Protein AF-A0AAX1PK71-F1 (afdb_monomer_lite)

Foldseek 3Di:
DDDDDPPPPPPPPPPQWADEAEDPVCPVVVVQFVVQVVLVCVQFVCLGVPPQWRHKYKYKDFCDDDVPDDPRPPCCVVFVAGIWMWIWTQGNVDGTWIWIAGDDPDGKIKTADDPVSCVNSVHPDDDDGIDIDD

Radius of gyration: 18.68 Å; chains: 1; bounding box: 40×74×35 Å

Organism: Aeromonas salmonicida (NCBI:txid645)

Structure (mmCIF, N/CA/C/O backbone):
data_AF-A0AAX1PK71-F1
#
_entry.id   AF-A0AAX1PK71-F1
#
loop_
_atom_site.group_PDB
_atom_site.id
_atom_site.type_symbol
_atom_site.label_atom_id
_atom_site.label_alt_id
_atom_site.label_comp_id
_atom_site.label_asym_id
_atom_site.label_entity_id
_atom_site.label_seq_id
_atom_site.pdbx_PDB_ins_code
_atom_site.Cartn_x
_atom_site.Cartn_y
_atom_site.Cartn_z
_atom_site.occupancy
_atom_site.B_iso_or_equiv
_atom_site.auth_seq_id
_atom_site.auth_comp_id
_atom_site.auth_asym_id
_atom_site.auth_atom_id
_atom_site.pdbx_PDB_model_num
ATOM 1 N N . MET A 1 1 ? 24.438 -53.527 -14.831 1.00 42.84 1 MET A N 1
ATOM 2 C CA . MET A 1 1 ? 23.900 -52.281 -15.425 1.00 42.84 1 MET A CA 1
ATOM 3 C C . MET A 1 1 ? 23.584 -51.314 -14.296 1.00 42.84 1 MET A C 1
ATOM 5 O O . MET A 1 1 ? 22.942 -51.723 -13.340 1.00 42.84 1 MET A O 1
ATOM 9 N N . LYS A 1 2 ? 24.141 -50.098 -14.352 1.00 38.81 2 LYS A N 1
ATOM 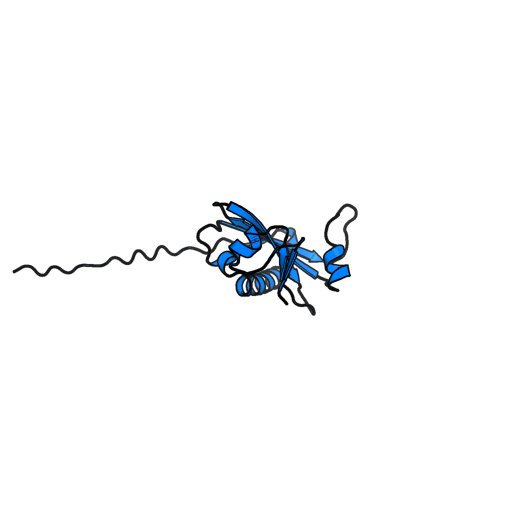10 C CA . LYS A 1 2 ? 24.071 -49.080 -13.292 1.00 38.81 2 LYS A CA 1
ATOM 11 C C . LYS A 1 2 ? 22.680 -48.442 -13.241 1.00 38.81 2 LYS A C 1
ATOM 13 O O . LYS A 1 2 ? 22.162 -48.028 -14.272 1.00 38.81 2 LYS A O 1
ATOM 18 N N . VAL A 1 3 ? 22.124 -48.351 -12.037 1.00 47.19 3 VAL A N 1
ATOM 19 C CA . VAL A 1 3 ? 20.907 -47.598 -11.718 1.00 47.19 3 VAL A CA 1
ATOM 20 C C . VAL A 1 3 ? 21.260 -46.108 -11.720 1.00 47.19 3 VAL A C 1
ATOM 22 O O . VAL A 1 3 ? 22.118 -45.681 -10.951 1.00 47.19 3 VAL A O 1
ATOM 25 N N . LEU A 1 4 ? 20.631 -45.324 -12.595 1.00 47.75 4 LEU A N 1
ATOM 26 C CA . LEU A 1 4 ? 20.679 -43.862 -12.561 1.00 47.75 4 LEU A CA 1
ATOM 27 C C . LEU A 1 4 ? 19.487 -43.374 -11.734 1.00 47.75 4 LEU A C 1
ATOM 29 O O . LEU A 1 4 ? 18.368 -43.297 -12.234 1.00 47.75 4 LEU A O 1
ATOM 33 N N . ILE A 1 5 ? 19.723 -43.076 -10.458 1.00 53.69 5 ILE A N 1
ATOM 34 C CA . ILE A 1 5 ? 18.775 -42.321 -9.634 1.00 53.69 5 ILE A CA 1
ATOM 35 C C . ILE A 1 5 ? 19.000 -40.845 -9.974 1.00 53.69 5 ILE A C 1
ATOM 37 O O . ILE A 1 5 ? 19.999 -40.259 -9.560 1.00 53.69 5 ILE A O 1
ATOM 41 N N . LEU A 1 6 ? 18.105 -40.254 -10.772 1.00 49.41 6 LEU A N 1
ATOM 42 C CA . LEU A 1 6 ? 18.031 -38.800 -10.914 1.00 49.41 6 LEU A CA 1
ATOM 43 C C . LEU A 1 6 ? 17.440 -38.226 -9.622 1.00 49.41 6 LEU A C 1
ATOM 45 O O . LEU A 1 6 ? 16.226 -38.189 -9.438 1.00 49.41 6 LEU A O 1
ATOM 49 N N . SER A 1 7 ? 18.306 -37.773 -8.723 1.00 56.16 7 SER A N 1
ATOM 50 C CA . SER A 1 7 ? 17.910 -36.925 -7.604 1.00 56.16 7 SER A CA 1
ATOM 51 C C . SER A 1 7 ? 17.611 -35.525 -8.140 1.00 56.16 7 SER A C 1
ATOM 53 O O . SER A 1 7 ? 18.518 -34.715 -8.322 1.00 56.16 7 SER A O 1
ATOM 55 N N . ALA A 1 8 ? 16.341 -35.238 -8.424 1.00 54.75 8 ALA A N 1
ATOM 56 C CA . ALA A 1 8 ? 15.881 -33.873 -8.643 1.00 54.75 8 ALA A CA 1
ATOM 57 C C . ALA A 1 8 ? 15.951 -33.121 -7.303 1.00 54.75 8 ALA A C 1
ATOM 59 O O . ALA A 1 8 ? 15.050 -33.226 -6.473 1.00 54.75 8 ALA A O 1
ATOM 60 N N . LEU A 1 9 ? 17.048 -32.395 -7.066 1.00 51.28 9 LEU A N 1
ATOM 61 C CA . LEU A 1 9 ? 17.097 -31.388 -6.010 1.00 51.28 9 LEU A CA 1
ATOM 62 C C . LEU A 1 9 ? 16.119 -30.270 -6.383 1.00 51.28 9 LEU A C 1
ATOM 64 O O . LEU A 1 9 ? 16.438 -29.380 -7.171 1.00 51.28 9 LEU A O 1
ATOM 68 N N . LEU A 1 10 ? 14.919 -30.323 -5.810 1.00 52.78 10 LEU A N 1
ATOM 69 C CA . LEU A 1 10 ? 14.046 -29.164 -5.684 1.00 52.78 10 LEU A CA 1
ATOM 70 C C . LEU A 1 10 ? 14.772 -28.158 -4.784 1.00 52.78 10 LEU A C 1
ATOM 72 O O . LEU A 1 10 ? 14.690 -28.227 -3.561 1.00 52.78 10 LEU A O 1
ATOM 76 N N . LEU A 1 11 ? 15.521 -27.239 -5.395 1.00 47.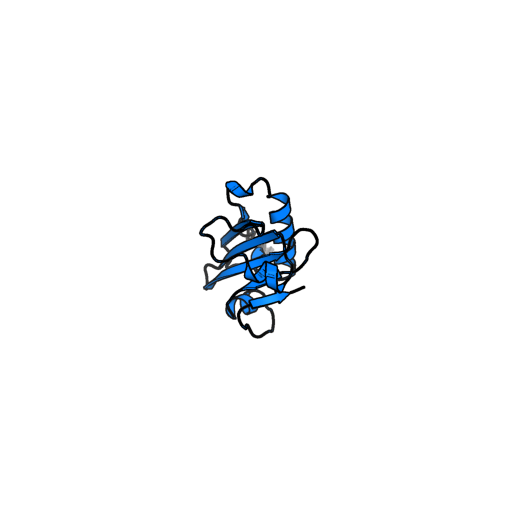22 11 LEU A N 1
ATOM 77 C CA . LEU A 1 11 ? 15.917 -25.988 -4.758 1.00 47.22 11 LEU A CA 1
ATOM 78 C C . LEU A 1 11 ? 14.638 -25.180 -4.531 1.00 47.22 11 LEU A C 1
ATOM 80 O O . LEU A 1 11 ? 14.283 -24.306 -5.317 1.00 47.22 11 LEU A O 1
ATOM 84 N N . SER A 1 12 ? 13.918 -25.498 -3.457 1.00 49.41 12 SER A N 1
ATOM 85 C CA . SER A 1 12 ? 12.953 -24.591 -2.855 1.00 49.41 12 SER A CA 1
ATOM 86 C C . SER A 1 12 ? 13.751 -23.422 -2.288 1.00 49.41 12 SER A C 1
ATOM 88 O O . SER A 1 12 ? 14.097 -23.400 -1.107 1.00 49.41 12 SER A O 1
ATOM 90 N N . ALA A 1 13 ? 14.123 -22.482 -3.157 1.00 49.25 13 ALA A N 1
ATOM 91 C CA . ALA A 1 13 ? 14.506 -21.155 -2.728 1.00 49.25 13 ALA A CA 1
ATOM 92 C C . ALA A 1 13 ? 13.271 -20.591 -2.031 1.00 49.25 13 ALA A C 1
ATOM 94 O O . ALA A 1 13 ? 12.304 -20.198 -2.681 1.00 49.25 13 ALA A O 1
ATOM 95 N N . SER A 1 14 ? 13.261 -20.664 -0.703 1.00 50.56 14 SER A N 1
ATOM 96 C CA . SER A 1 14 ? 12.277 -19.984 0.118 1.00 50.56 14 SER A CA 1
ATOM 97 C C . SER A 1 14 ? 12.380 -18.505 -0.237 1.00 50.56 14 SER A C 1
ATOM 99 O O . SER A 1 14 ? 13.306 -17.833 0.212 1.00 50.56 14 SER A O 1
ATOM 101 N N . LEU A 1 15 ? 11.485 -18.009 -1.095 1.00 57.38 15 LEU A N 1
ATOM 102 C CA . LEU A 1 15 ? 11.260 -16.577 -1.222 1.00 57.38 15 LEU A CA 1
ATOM 103 C C . LEU A 1 15 ? 10.766 -16.136 0.154 1.00 57.38 15 LEU A C 1
ATOM 105 O O . LEU A 1 15 ? 9.606 -16.336 0.509 1.00 57.38 15 LEU A O 1
ATOM 109 N N . THR A 1 16 ? 11.677 -15.634 0.982 1.00 63.62 16 THR A N 1
ATOM 110 C CA . THR A 1 1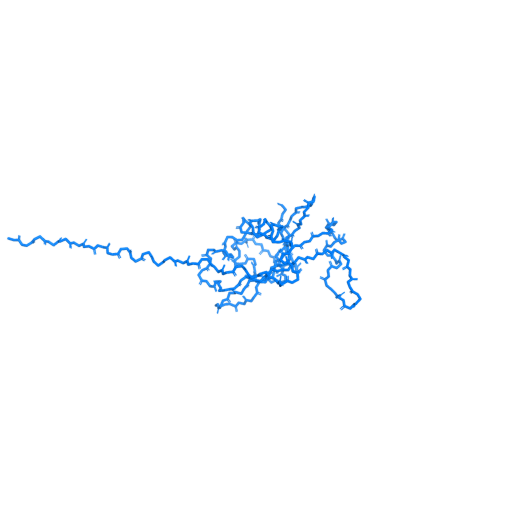6 ? 11.299 -14.965 2.218 1.00 63.62 16 THR A CA 1
ATOM 111 C C . THR A 1 16 ? 10.509 -13.735 1.807 1.00 63.62 16 THR A C 1
ATOM 113 O O . THR A 1 16 ? 11.042 -12.899 1.075 1.00 63.62 16 THR A O 1
ATOM 116 N N . ALA A 1 17 ? 9.248 -13.652 2.232 1.00 73.19 17 ALA A N 1
ATOM 117 C CA . ALA A 1 17 ? 8.428 -12.471 2.000 1.00 73.19 17 ALA A CA 1
ATOM 118 C C . ALA A 1 17 ? 9.181 -11.219 2.471 1.00 73.19 17 ALA A C 1
ATOM 120 O O . ALA A 1 17 ? 9.900 -11.269 3.476 1.00 73.19 17 ALA A O 1
ATOM 121 N N . ALA A 1 18 ? 9.020 -10.116 1.740 1.00 83.06 18 ALA A N 1
ATOM 122 C CA . ALA A 1 18 ? 9.641 -8.852 2.100 1.00 83.06 18 ALA A CA 1
ATOM 123 C C . ALA A 1 18 ? 9.287 -8.472 3.549 1.00 83.06 18 ALA A C 1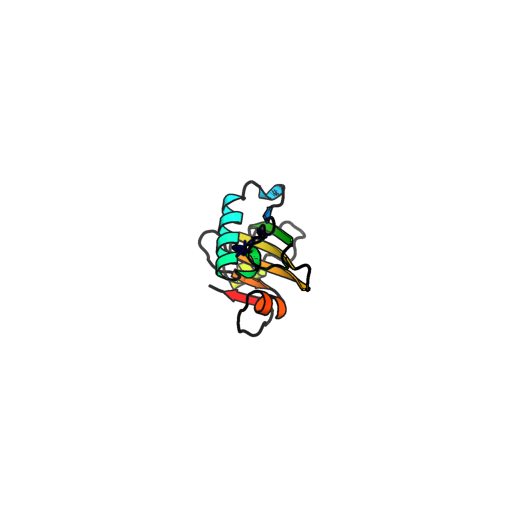
ATOM 125 O O . ALA A 1 18 ? 8.135 -8.644 3.968 1.00 83.06 18 ALA A O 1
ATOM 126 N N . PRO A 1 19 ? 10.251 -7.969 4.338 1.00 87.25 19 PRO A N 1
ATOM 127 C CA . PRO A 1 19 ? 9.979 -7.565 5.703 1.00 87.25 19 PRO A CA 1
ATOM 128 C C . PRO A 1 19 ? 9.008 -6.381 5.731 1.00 87.25 19 PRO A C 1
ATOM 130 O O . PRO A 1 19 ? 9.212 -5.366 5.059 1.00 87.25 19 PRO A O 1
ATOM 133 N N . LEU A 1 20 ? 7.982 -6.502 6.574 1.00 93.56 20 LEU A N 1
ATOM 134 C CA . LEU A 1 20 ? 7.122 -5.392 6.964 1.00 93.56 20 LEU A CA 1
ATOM 135 C C . LEU A 1 20 ? 7.819 -4.582 8.062 1.00 93.56 20 LEU A C 1
ATOM 137 O O . LEU A 1 20 ? 7.948 -5.025 9.204 1.00 93.56 20 LEU A O 1
ATOM 141 N N . THR A 1 21 ? 8.270 -3.390 7.700 1.00 95.25 21 THR A N 1
ATOM 142 C CA . THR A 1 21 ? 8.885 -2.414 8.595 1.00 95.25 21 THR A CA 1
ATOM 143 C C . THR A 1 21 ? 7.821 -1.460 9.114 1.00 95.25 21 THR A C 1
ATOM 145 O O . THR A 1 21 ? 7.143 -0.790 8.339 1.00 95.25 21 THR A O 1
ATOM 148 N N . ILE A 1 22 ? 7.691 -1.381 10.435 1.00 92.88 22 ILE A N 1
ATOM 149 C CA . ILE A 1 22 ? 6.769 -0.471 11.119 1.00 92.88 22 ILE A CA 1
ATOM 150 C C . ILE A 1 22 ? 7.601 0.625 11.782 1.00 92.88 22 ILE A C 1
ATOM 152 O O . ILE A 1 22 ? 8.569 0.313 12.481 1.00 92.88 22 ILE A O 1
ATOM 156 N N . ALA A 1 23 ? 7.235 1.892 11.578 1.00 86.00 23 ALA A N 1
ATOM 157 C CA . ALA A 1 23 ? 7.918 3.012 12.222 1.00 86.00 23 ALA A CA 1
ATOM 158 C C . ALA A 1 23 ? 7.916 2.864 13.757 1.00 86.00 23 ALA A C 1
ATOM 160 O O . ALA A 1 23 ? 6.953 2.369 14.339 1.00 86.00 23 ALA A O 1
ATOM 161 N N . GLU A 1 24 ? 8.981 3.303 14.436 1.00 88.06 24 GLU A N 1
ATOM 162 C CA . GLU A 1 24 ? 9.115 3.149 15.897 1.00 88.06 24 GLU A CA 1
ATOM 163 C C . GLU A 1 24 ? 7.942 3.788 16.659 1.00 88.06 24 GLU A C 1
ATOM 165 O O . GLU A 1 24 ? 7.356 3.158 17.540 1.00 88.06 24 GLU A O 1
ATOM 170 N N . ARG A 1 25 ? 7.525 4.988 16.234 1.00 87.44 25 ARG A N 1
ATOM 171 C CA . ARG A 1 25 ? 6.354 5.699 16.776 1.00 87.44 25 ARG A CA 1
ATOM 172 C C . ARG A 1 25 ? 5.040 4.912 16.657 1.00 87.44 25 ARG A C 1
ATOM 174 O O . ARG A 1 25 ? 4.131 5.132 17.447 1.00 87.44 25 ARG A O 1
ATOM 181 N N . ASP A 1 26 ? 4.963 3.980 15.706 1.00 91.38 26 ASP A N 1
ATOM 182 C CA . ASP A 1 26 ? 3.753 3.230 15.358 1.00 91.38 26 ASP A CA 1
ATOM 183 C C . ASP A 1 26 ? 3.753 1.795 15.911 1.00 91.38 26 ASP A C 1
ATOM 185 O O . ASP A 1 26 ? 2.802 1.046 15.684 1.00 91.38 26 ASP A O 1
ATOM 189 N N . GLN A 1 27 ? 4.773 1.389 16.681 1.00 92.56 27 GLN A N 1
ATOM 190 C CA . GLN A 1 27 ? 4.843 0.031 17.246 1.00 92.56 27 GLN A CA 1
ATOM 191 C C . GLN A 1 27 ? 3.659 -0.295 18.169 1.00 92.56 27 GLN A C 1
ATOM 193 O O . GLN A 1 27 ? 3.224 -1.446 18.220 1.00 92.56 27 GLN A O 1
ATOM 198 N N . GLY A 1 28 ? 3.079 0.709 18.839 1.00 93.88 28 GLY A N 1
ATOM 199 C CA . GLY A 1 28 ? 1.849 0.550 19.628 1.00 93.88 28 GLY A CA 1
ATOM 200 C C . GLY A 1 28 ? 0.632 0.117 18.798 1.00 93.88 28 GLY A C 1
ATOM 201 O O . GLY A 1 28 ? -0.285 -0.497 19.335 1.00 93.88 28 GLY A O 1
ATOM 202 N N . ASN A 1 29 ? 0.658 0.356 17.483 1.00 94.88 29 ASN A N 1
ATOM 203 C CA . ASN A 1 29 ? -0.409 0.028 16.537 1.00 94.88 29 ASN A CA 1
ATOM 204 C C . ASN A 1 29 ? -0.092 -1.213 15.689 1.00 94.88 29 ASN A C 1
ATOM 206 O O . ASN A 1 29 ? -0.778 -1.480 14.702 1.00 94.88 29 ASN A O 1
ATOM 210 N N . ARG A 1 30 ? 0.924 -2.008 16.064 1.00 95.69 30 ARG A N 1
ATOM 211 C CA . ARG A 1 30 ? 1.384 -3.177 15.294 1.00 95.69 30 ARG A CA 1
ATOM 212 C C . ARG A 1 30 ? 0.251 -4.112 14.865 1.00 95.69 30 ARG A C 1
ATOM 214 O O . ARG A 1 30 ? 0.199 -4.489 13.702 1.00 95.69 30 ARG A O 1
ATOM 221 N N . VAL A 1 31 ? -0.664 -4.461 15.772 1.00 95.94 31 VAL A N 1
ATOM 222 C CA . VAL A 1 31 ? -1.776 -5.382 15.464 1.00 95.94 31 VAL A CA 1
ATOM 223 C C . VAL A 1 31 ? -2.690 -4.810 14.376 1.00 95.94 31 VAL A C 1
ATOM 225 O O . VAL A 1 31 ? -3.093 -5.534 13.469 1.00 95.94 31 VAL A O 1
ATOM 228 N N . ILE A 1 32 ? -2.985 -3.509 14.436 1.00 95.56 32 ILE A N 1
ATOM 229 C CA . ILE A 1 32 ? -3.806 -2.813 13.436 1.00 95.56 32 ILE A CA 1
ATOM 230 C C . ILE A 1 32 ? -3.083 -2.805 12.084 1.00 95.56 32 ILE A C 1
ATOM 232 O O . ILE A 1 32 ? -3.687 -3.099 11.055 1.00 95.56 32 ILE A O 1
ATOM 236 N N . ILE A 1 33 ? -1.776 -2.535 12.088 1.00 96.69 33 ILE A N 1
ATOM 237 C CA . ILE A 1 33 ? -0.945 -2.522 10.880 1.00 96.69 33 ILE A CA 1
ATOM 238 C C . ILE A 1 33 ? -0.864 -3.908 10.237 1.00 96.69 33 ILE A C 1
ATOM 240 O O . ILE A 1 33 ? -1.021 -4.027 9.025 1.00 96.69 33 ILE A O 1
ATOM 244 N N . GLU A 1 34 ? -0.668 -4.965 11.021 1.00 96.06 34 GLU A N 1
ATOM 245 C CA . GLU A 1 34 ? -0.628 -6.342 10.517 1.00 96.06 34 GLU A CA 1
ATOM 246 C C . GLU A 1 34 ? -1.986 -6.772 9.932 1.00 96.06 34 GLU A C 1
ATOM 248 O O . GLU A 1 34 ? -2.034 -7.436 8.894 1.00 96.06 34 GLU A O 1
ATOM 253 N N . GLN A 1 35 ? -3.100 -6.344 10.537 1.00 95.94 35 GLN A N 1
ATOM 254 C CA . GLN A 1 35 ? -4.442 -6.564 9.987 1.00 95.94 35 GLN A CA 1
ATOM 255 C C . GLN A 1 35 ? -4.653 -5.803 8.674 1.00 95.94 35 GLN A C 1
ATOM 257 O O . GLN A 1 35 ? -5.109 -6.386 7.691 1.00 95.94 35 GLN A O 1
ATOM 262 N N . ALA A 1 36 ? -4.277 -4.525 8.628 1.00 97.06 36 ALA A N 1
ATOM 263 C CA . ALA A 1 36 ? -4.346 -3.716 7.418 1.00 97.06 36 ALA A CA 1
ATOM 264 C C . ALA A 1 36 ? -3.469 -4.295 6.295 1.00 97.06 36 ALA A C 1
ATOM 266 O O . ALA A 1 36 ? -3.890 -4.344 5.141 1.00 97.06 36 ALA A O 1
ATOM 267 N N . TYR A 1 37 ? -2.286 -4.813 6.635 1.00 97.38 37 TYR A N 1
ATOM 268 C CA . TYR A 1 37 ? -1.404 -5.493 5.693 1.00 97.38 37 TYR A CA 1
ATOM 269 C C . TYR A 1 37 ? -2.058 -6.758 5.129 1.00 97.38 37 TYR A C 1
ATOM 271 O O . TYR A 1 37 ? -2.001 -7.004 3.926 1.00 97.38 37 TYR A O 1
ATOM 279 N N . ALA A 1 38 ? -2.743 -7.540 5.967 1.00 96.06 38 ALA A N 1
ATOM 280 C CA . ALA A 1 38 ? -3.487 -8.704 5.502 1.00 96.06 38 ALA A CA 1
ATOM 281 C C . ALA A 1 38 ? -4.616 -8.322 4.526 1.00 96.06 38 ALA A C 1
ATOM 283 O O . ALA A 1 38 ? -4.815 -9.022 3.533 1.00 96.06 38 ALA A O 1
ATOM 284 N N . GLU A 1 39 ? -5.332 -7.217 4.763 1.00 97.31 39 GLU A N 1
ATOM 285 C CA . GLU A 1 39 ? -6.334 -6.707 3.815 1.00 97.31 39 GLU A CA 1
ATOM 286 C C . GLU A 1 39 ? -5.697 -6.209 2.509 1.00 97.31 39 GLU A C 1
ATOM 288 O O . GLU A 1 39 ? -6.194 -6.531 1.428 1.00 97.31 39 GLU A O 1
ATOM 293 N N . LEU A 1 40 ? -4.556 -5.513 2.580 1.00 97.88 40 LEU A N 1
ATOM 294 C CA . LEU A 1 40 ? -3.794 -5.119 1.393 1.00 97.88 40 LEU A CA 1
ATOM 295 C C . LEU A 1 40 ? -3.388 -6.339 0.561 1.00 97.88 40 LEU A C 1
ATOM 297 O O . LEU A 1 40 ? -3.617 -6.355 -0.644 1.00 97.88 40 LEU A O 1
ATOM 301 N N . VAL A 1 41 ? -2.841 -7.384 1.184 1.00 96.62 41 VAL A N 1
ATOM 302 C CA . VAL A 1 41 ? -2.385 -8.597 0.483 1.00 96.62 41 VAL A CA 1
ATOM 303 C C . VAL A 1 41 ? -3.544 -9.361 -0.165 1.00 96.62 41 VAL A C 1
ATOM 305 O O . VAL A 1 41 ? -3.344 -9.994 -1.199 1.00 96.62 41 VAL A O 1
ATOM 308 N N . LYS A 1 42 ? -4.771 -9.285 0.372 1.00 95.62 42 LYS A N 1
ATOM 309 C CA . LYS A 1 42 ? -5.954 -9.848 -0.309 1.00 95.62 42 LYS A CA 1
ATOM 310 C C . LYS A 1 42 ? -6.249 -9.135 -1.627 1.00 95.62 42 LYS A C 1
ATOM 312 O O . LYS A 1 42 ? -6.659 -9.786 -2.583 1.00 95.62 42 LYS A O 1
ATOM 317 N N . VAL A 1 43 ? -6.064 -7.815 -1.664 1.00 96.56 43 VAL A N 1
ATOM 318 C CA . VAL A 1 43 ? -6.302 -6.985 -2.855 1.00 96.56 43 VAL A CA 1
ATOM 319 C C . VAL A 1 43 ? -5.125 -7.045 -3.829 1.00 96.56 43 VAL A C 1
ATOM 321 O O . VAL A 1 43 ? -5.328 -7.083 -5.038 1.00 96.56 43 VAL A O 1
ATOM 324 N N . CYS A 1 44 ? -3.901 -7.071 -3.306 1.00 96.31 44 CYS A N 1
ATOM 325 C CA . CYS A 1 44 ? -2.660 -7.010 -4.063 1.00 96.31 44 CYS A CA 1
ATOM 326 C C . CYS A 1 44 ? -1.665 -8.076 -3.561 1.00 96.31 44 CYS A C 1
ATOM 328 O O . CYS A 1 44 ? -0.726 -7.755 -2.826 1.00 96.31 44 CYS A O 1
ATOM 330 N N . PRO A 1 45 ? -1.838 -9.357 -3.944 1.00 94.69 45 PRO A N 1
ATOM 331 C CA . PRO A 1 45 ? -0.982 -10.449 -3.469 1.00 94.69 45 PRO A CA 1
ATOM 332 C C . PRO A 1 45 ? 0.506 -10.255 -3.788 1.00 94.69 45 PRO A C 1
ATOM 334 O O . PRO A 1 45 ? 1.362 -10.700 -3.024 1.00 94.69 45 PRO A O 1
ATOM 337 N N . THR A 1 46 ? 0.820 -9.531 -4.871 1.00 94.31 46 THR A N 1
ATOM 338 C CA . THR A 1 46 ? 2.189 -9.193 -5.289 1.00 94.31 46 THR A CA 1
ATOM 339 C C . THR A 1 46 ? 2.983 -8.472 -4.199 1.00 94.31 46 THR A C 1
ATOM 341 O O . THR A 1 46 ? 4.195 -8.637 -4.142 1.00 94.31 46 THR A O 1
ATOM 344 N N . VAL A 1 47 ? 2.331 -7.749 -3.278 1.00 94.81 47 VAL A N 1
ATOM 345 C CA . VAL A 1 47 ? 3.009 -7.115 -2.131 1.00 94.81 47 VAL A CA 1
ATOM 346 C C . VAL A 1 47 ? 3.760 -8.141 -1.272 1.00 94.81 47 VAL A C 1
ATOM 348 O O . VAL A 1 47 ? 4.851 -7.856 -0.788 1.00 94.81 47 VAL A O 1
ATOM 351 N N . ARG A 1 48 ? 3.194 -9.341 -1.089 1.00 92.44 48 ARG A N 1
ATOM 352 C CA . ARG A 1 48 ? 3.803 -10.421 -0.296 1.00 92.44 48 ARG A CA 1
ATOM 353 C C . ARG A 1 48 ? 4.587 -11.401 -1.164 1.00 92.44 48 ARG A C 1
ATOM 355 O O . ARG A 1 48 ? 5.662 -11.842 -0.768 1.00 92.44 48 ARG A O 1
ATOM 362 N N . ASP A 1 49 ? 4.012 -11.766 -2.308 1.00 87.19 49 ASP A N 1
ATOM 363 C CA . ASP A 1 49 ? 4.461 -12.902 -3.120 1.00 87.19 49 ASP A CA 1
ATOM 364 C C . ASP A 1 49 ? 5.310 -12.472 -4.332 1.00 87.19 49 ASP A C 1
ATOM 366 O O . ASP A 1 49 ? 5.848 -13.312 -5.056 1.00 87.19 49 ASP A O 1
ATOM 370 N N . GLY A 1 50 ? 5.429 -11.165 -4.578 1.00 82.38 50 GLY A N 1
ATOM 371 C CA . GLY A 1 50 ? 6.184 -10.607 -5.691 1.00 82.38 50 GLY A CA 1
ATOM 372 C C . GLY A 1 50 ? 7.689 -10.740 -5.483 1.00 82.38 50 GLY A C 1
ATOM 373 O O . GLY A 1 50 ? 8.246 -10.258 -4.503 1.00 82.38 50 GLY A O 1
ATOM 374 N N . TRP A 1 51 ? 8.378 -11.331 -6.460 1.00 79.12 51 TRP A N 1
ATOM 375 C CA . TRP A 1 51 ? 9.838 -11.514 -6.437 1.00 79.12 51 TRP A CA 1
ATOM 376 C C . TRP A 1 51 ? 10.643 -10.196 -6.386 1.00 79.12 51 TRP A C 1
ATOM 378 O O . TRP A 1 51 ? 11.817 -10.182 -5.993 1.00 79.12 51 TRP A O 1
ATOM 388 N N . GLY A 1 52 ? 10.010 -9.096 -6.798 1.00 86.12 52 GLY A N 1
ATOM 389 C CA . GLY A 1 52 ? 10.575 -7.750 -6.820 1.00 86.12 52 GLY A CA 1
ATOM 390 C C . GLY A 1 52 ? 10.519 -7.004 -5.492 1.00 86.12 52 GLY A C 1
ATOM 391 O O . GLY A 1 52 ? 11.327 -6.103 -5.277 1.00 86.12 52 GLY A O 1
ATOM 392 N N . VAL A 1 53 ? 9.620 -7.400 -4.587 1.00 92.69 53 VAL A N 1
ATOM 393 C CA . VAL A 1 53 ? 9.412 -6.662 -3.342 1.00 92.69 53 VAL A CA 1
ATOM 394 C C . VAL A 1 53 ? 10.528 -6.982 -2.361 1.00 92.69 53 VAL A C 1
ATOM 396 O O . VAL A 1 53 ? 10.731 -8.139 -1.992 1.00 92.69 53 VAL A O 1
ATOM 399 N N . ASP A 1 54 ? 11.256 -5.960 -1.930 1.00 91.81 54 ASP A N 1
ATOM 400 C CA . ASP A 1 54 ? 12.357 -6.089 -0.973 1.00 91.81 54 ASP A CA 1
ATOM 401 C C . ASP A 1 54 ? 12.098 -5.341 0.341 1.00 91.81 54 ASP A C 1
ATOM 403 O O . ASP A 1 54 ? 12.688 -5.682 1.368 1.00 91.81 54 ASP A O 1
ATOM 407 N N . LYS A 1 55 ? 11.175 -4.375 0.342 1.00 92.50 55 LYS A N 1
ATOM 408 C CA . LYS A 1 55 ? 10.809 -3.610 1.532 1.00 92.50 55 LYS A CA 1
ATOM 409 C C . LYS A 1 55 ? 9.344 -3.183 1.505 1.00 92.50 55 LYS A C 1
ATOM 411 O O . LYS A 1 55 ? 8.872 -2.609 0.524 1.00 92.50 55 LYS A O 1
ATOM 416 N N . VAL A 1 56 ? 8.651 -3.389 2.624 1.00 96.81 56 VAL A N 1
ATOM 417 C CA . VAL A 1 56 ? 7.332 -2.799 2.884 1.00 96.81 56 VAL A CA 1
ATOM 418 C C . VAL A 1 56 ? 7.435 -1.917 4.119 1.00 96.81 56 VAL A C 1
ATOM 420 O O . VAL A 1 56 ? 7.770 -2.399 5.194 1.00 96.81 56 VAL A O 1
ATOM 423 N N . GLU A 1 57 ? 7.148 -0.630 3.983 1.00 97.00 57 GLU A N 1
ATOM 424 C CA . GLU A 1 57 ? 7.119 0.325 5.093 1.00 97.00 57 GLU A CA 1
ATOM 425 C C . GLU A 1 57 ? 5.675 0.689 5.415 1.00 97.00 57 GLU A C 1
ATOM 427 O O . GLU A 1 57 ? 4.908 0.999 4.505 1.00 97.00 57 GLU A O 1
ATOM 432 N N . ALA A 1 58 ? 5.313 0.665 6.696 1.00 96.44 58 ALA A N 1
ATOM 433 C CA . ALA A 1 58 ? 3.976 0.995 7.165 1.00 96.44 58 ALA A CA 1
ATOM 434 C C . ALA A 1 58 ? 3.989 2.109 8.214 1.00 96.44 58 ALA A C 1
ATOM 436 O O . ALA A 1 58 ? 4.836 2.119 9.115 1.00 96.44 58 ALA A O 1
ATOM 437 N N . SER A 1 59 ? 3.010 3.008 8.117 1.00 93.00 59 SER A N 1
ATOM 438 C CA . SER A 1 59 ? 2.725 4.014 9.142 1.00 93.00 59 SER A CA 1
ATOM 439 C C . SER A 1 59 ? 1.227 4.097 9.400 1.00 93.00 59 SER A C 1
ATOM 441 O O . SER A 1 59 ? 0.415 4.015 8.476 1.00 93.00 59 SER A O 1
ATOM 443 N N . TYR A 1 60 ? 0.861 4.221 10.671 1.00 91.25 60 TYR A N 1
ATOM 444 C CA . TYR A 1 60 ? -0.526 4.378 11.083 1.00 91.25 60 TYR A CA 1
ATOM 445 C C . TYR A 1 60 ? -0.867 5.862 11.182 1.00 91.25 60 TYR A C 1
ATOM 447 O O . TYR A 1 60 ? -0.135 6.626 11.805 1.00 91.25 60 TYR A O 1
ATOM 455 N N . ASN A 1 61 ? -1.979 6.263 10.571 1.00 87.06 61 ASN A N 1
ATOM 456 C CA . ASN A 1 61 ? -2.416 7.650 10.539 1.00 87.06 61 ASN A CA 1
ATOM 457 C C . ASN A 1 61 ? -3.823 7.753 11.128 1.00 87.06 61 ASN A C 1
ATOM 459 O O . ASN A 1 61 ? -4.762 7.115 10.647 1.00 87.06 61 ASN A O 1
ATOM 463 N N . HIS A 1 62 ? -3.977 8.614 12.128 1.00 80.19 62 HIS A N 1
ATOM 464 C CA . HIS A 1 62 ? -5.275 9.134 12.537 1.00 80.19 62 HIS A CA 1
ATOM 465 C C . HIS A 1 62 ? -5.512 10.470 11.845 1.00 80.19 62 HIS A C 1
ATOM 467 O O . HIS A 1 62 ? -4.577 11.224 11.607 1.00 80.19 62 HIS A O 1
ATOM 473 N N . GLY A 1 63 ? -6.767 10.773 11.523 1.00 63.38 63 GLY A N 1
ATOM 474 C CA . GLY A 1 63 ? -7.159 11.948 10.728 1.00 63.38 63 GLY A CA 1
ATOM 475 C C . GLY A 1 63 ? -6.946 13.300 11.400 1.00 63.38 63 GLY A C 1
ATOM 476 O O . GLY A 1 63 ? -7.509 14.293 10.946 1.00 63.38 63 GLY A O 1
ATOM 477 N N . GLU A 1 64 ? -6.195 13.337 12.494 1.00 59.69 64 GLU A N 1
ATOM 478 C CA . GLU A 1 64 ? -5.779 14.560 13.154 1.00 59.69 64 GLU A CA 1
ATOM 479 C C . GLU A 1 64 ? -4.530 15.072 12.433 1.00 59.69 64 GLU A C 1
ATOM 481 O O . GLU A 1 64 ? -3.468 14.455 12.456 1.00 59.69 64 GLU A O 1
ATOM 486 N N . MET A 1 65 ? -4.691 16.186 11.718 1.00 55.94 65 MET A N 1
ATOM 487 C CA . MET A 1 65 ? -3.580 16.890 11.092 1.00 55.94 65 MET A CA 1
ATOM 488 C C . MET A 1 65 ? -2.706 17.501 12.186 1.00 55.94 65 MET A C 1
ATOM 490 O O . MET A 1 65 ? -3.105 18.472 12.832 1.00 55.94 65 MET A O 1
ATOM 494 N N . GLU A 1 66 ? -1.496 16.978 12.360 1.00 54.22 66 GLU A N 1
ATOM 495 C CA . GLU A 1 66 ? -0.438 17.753 13.000 1.00 54.22 66 GLU A CA 1
ATOM 496 C C . GLU A 1 66 ? -0.200 19.034 12.173 1.00 54.22 66 GLU A C 1
ATOM 498 O O . GLU A 1 66 ? -0.199 18.978 10.935 1.00 54.22 66 GLU A O 1
ATOM 503 N N . PRO A 1 67 ? -0.008 20.209 12.801 1.00 47.19 67 PRO A N 1
ATOM 504 C CA . PRO A 1 67 ? 0.271 21.439 12.071 1.00 47.19 67 PRO A CA 1
ATOM 505 C C . PRO A 1 67 ? 1.496 21.277 11.154 1.00 47.19 67 PRO A C 1
ATOM 507 O O . PRO A 1 67 ? 2.622 21.136 11.626 1.00 47.19 67 PRO A O 1
ATOM 510 N N . GLY A 1 68 ? 1.278 21.322 9.836 1.00 51.53 68 GLY A N 1
ATOM 511 C CA . GLY A 1 68 ? 2.324 21.150 8.820 1.00 51.53 68 GLY A CA 1
ATOM 512 C C . GLY A 1 68 ? 2.280 19.825 8.051 1.00 51.53 68 GLY A C 1
ATOM 513 O O . GLY A 1 68 ? 3.097 19.643 7.149 1.00 51.53 68 GLY A O 1
ATOM 514 N N . ASP A 1 69 ? 1.334 18.933 8.356 1.00 52.50 69 ASP A N 1
ATOM 515 C CA . ASP A 1 69 ? 1.052 17.747 7.544 1.00 52.50 69 ASP A CA 1
ATOM 516 C C . ASP A 1 69 ? 0.015 18.072 6.451 1.00 52.50 69 ASP A C 1
ATOM 518 O O . ASP A 1 69 ? -1.079 18.566 6.727 1.00 52.50 69 ASP A O 1
ATOM 522 N N . TYR A 1 70 ? 0.374 17.839 5.187 1.00 51.34 70 TYR A N 1
ATOM 523 C CA . TYR A 1 70 ? -0.378 18.316 4.020 1.00 51.34 70 TYR A CA 1
ATOM 524 C C . TYR A 1 70 ? -1.136 17.217 3.253 1.00 51.34 70 TYR A C 1
ATOM 526 O O . TYR A 1 70 ? -1.682 17.522 2.192 1.00 51.34 70 TYR A O 1
ATOM 534 N N . PHE A 1 71 ? -1.196 15.953 3.710 1.00 57.25 71 PHE A N 1
ATOM 535 C CA . PHE A 1 71 ? -1.708 14.888 2.818 1.00 57.25 71 PHE A CA 1
ATOM 536 C C . PHE A 1 71 ? -2.525 13.728 3.428 1.00 57.25 71 PHE A C 1
ATOM 538 O O . PHE A 1 71 ? -2.566 12.625 2.871 1.00 57.25 71 PHE A O 1
ATOM 545 N N . THR A 1 72 ? -3.260 13.962 4.517 1.00 60.69 72 THR A N 1
ATOM 546 C CA . THR A 1 72 ? -4.200 12.968 5.090 1.00 60.69 72 THR A CA 1
ATOM 547 C C . THR A 1 72 ? -5.681 13.327 4.908 1.00 60.69 72 THR A C 1
ATOM 549 O O . THR A 1 72 ? -6.510 12.430 4.792 1.00 60.69 72 THR A O 1
ATOM 552 N N . GLY A 1 73 ? -6.039 14.610 4.784 1.00 67.94 73 GLY A N 1
ATOM 553 C CA . GLY A 1 73 ? -7.442 15.055 4.870 1.00 67.94 73 GLY A CA 1
ATOM 554 C C . GLY A 1 73 ? -8.384 14.540 3.775 1.00 67.94 73 GLY A C 1
ATOM 555 O O . GLY A 1 73 ? -9.509 14.137 4.064 1.00 67.94 73 GLY A O 1
ATOM 556 N N . TRP A 1 74 ? -7.944 14.493 2.514 1.00 78.56 74 TRP A N 1
ATOM 557 C CA . TRP A 1 74 ? -8.880 14.270 1.403 1.00 78.56 74 TRP A CA 1
ATOM 558 C C . TRP A 1 74 ? -9.508 12.866 1.403 1.00 78.56 74 TRP A C 1
ATOM 560 O O . TRP A 1 74 ? -10.693 12.732 1.110 1.00 78.56 74 TRP A O 1
ATOM 570 N N . ARG A 1 75 ? -8.759 11.808 1.768 1.00 84.25 75 ARG A N 1
ATOM 571 C CA . ARG A 1 75 ? -9.301 10.433 1.854 1.00 84.25 75 ARG A CA 1
ATOM 572 C C . ARG A 1 75 ? -10.365 10.336 2.942 1.00 84.25 75 ARG A C 1
ATOM 574 O O . ARG A 1 75 ? -11.381 9.662 2.776 1.00 84.25 75 ARG A O 1
ATOM 581 N N . PHE A 1 76 ? -10.142 11.046 4.040 1.00 83.31 76 PHE A N 1
ATOM 582 C CA . PHE A 1 76 ? -11.016 11.071 5.201 1.00 83.31 76 PHE A CA 1
ATOM 583 C C . PHE A 1 76 ? -12.314 11.800 4.863 1.00 83.31 76 PHE A C 1
ATOM 585 O O . PHE A 1 76 ? -13.392 11.276 5.132 1.00 83.31 76 PHE A O 1
ATOM 592 N N . GLU A 1 77 ? -12.222 12.938 4.178 1.00 82.88 77 GLU A N 1
ATOM 593 C CA . GLU A 1 77 ? -13.378 13.681 3.673 1.00 82.88 77 GLU A CA 1
ATOM 594 C C . GLU A 1 77 ? -14.157 12.889 2.614 1.00 82.88 77 GLU A C 1
ATOM 596 O O . GLU A 1 77 ? -15.373 12.727 2.719 1.00 82.88 77 GLU A O 1
ATOM 601 N N . GLN A 1 78 ? -13.463 12.349 1.611 1.00 86.75 78 GLN A N 1
ATOM 602 C CA . GLN A 1 78 ? -14.091 11.694 0.467 1.00 86.75 78 GLN A CA 1
ATOM 603 C C . GLN A 1 78 ? -14.720 10.340 0.824 1.00 86.75 78 GLN A C 1
ATOM 605 O O . GLN A 1 78 ? -15.739 9.959 0.242 1.00 86.75 78 GLN A O 1
ATOM 610 N N . TYR A 1 79 ? -14.131 9.602 1.772 1.00 87.12 79 TYR A N 1
ATOM 611 C CA . TYR A 1 79 ? -14.554 8.239 2.114 1.00 87.12 79 TYR A CA 1
ATOM 612 C C . TYR A 1 79 ? -15.082 8.068 3.539 1.00 87.12 79 TYR A C 1
ATOM 614 O O . TYR A 1 79 ? -15.526 6.974 3.910 1.00 87.12 79 TYR A O 1
ATOM 622 N N . GLY A 1 80 ? -15.084 9.135 4.338 1.00 87.25 80 GLY A N 1
ATOM 623 C CA . GLY A 1 80 ? -15.493 9.090 5.739 1.00 87.25 80 GLY A CA 1
ATOM 624 C C . GLY A 1 80 ? -14.589 8.195 6.587 1.00 87.25 80 GLY A C 1
ATOM 625 O O . GLY A 1 80 ? -15.077 7.566 7.532 1.00 87.25 80 GLY A O 1
ATOM 626 N N . TRP A 1 81 ? -13.316 8.061 6.202 1.00 89.12 81 TRP A N 1
ATOM 627 C CA . TRP A 1 81 ? -12.304 7.351 6.983 1.00 89.12 81 TRP A CA 1
ATOM 628 C C . TRP A 1 81 ? -11.902 8.202 8.194 1.00 89.12 81 TRP A C 1
ATOM 630 O O . TRP A 1 81 ? -12.036 9.423 8.179 1.00 89.12 81 TRP A O 1
ATOM 640 N N . LYS A 1 82 ? -11.479 7.541 9.273 1.00 86.81 82 LYS A N 1
ATOM 641 C CA . LYS A 1 82 ? -11.030 8.184 10.528 1.00 86.81 82 LYS A CA 1
ATOM 642 C C . LYS A 1 82 ? -9.636 7.752 10.958 1.00 86.81 82 LYS A C 1
ATOM 644 O O . LYS A 1 82 ? -9.021 8.379 11.818 1.00 86.81 82 LYS A O 1
ATOM 649 N N . GLU A 1 83 ? -9.175 6.671 10.365 1.00 89.62 83 GLU A N 1
ATOM 650 C CA . GLU A 1 83 ? -7.898 6.043 10.607 1.00 89.62 83 GLU A CA 1
ATOM 651 C C . GLU A 1 83 ? -7.572 5.188 9.387 1.00 89.62 83 GLU A C 1
ATOM 653 O O . GLU A 1 83 ? -8.467 4.617 8.746 1.00 89.62 83 GLU A O 1
ATOM 658 N N . GLU A 1 84 ? -6.294 5.150 9.047 1.00 92.88 84 GLU A N 1
ATOM 659 C CA . GLU A 1 84 ? -5.770 4.336 7.964 1.00 92.88 84 GLU A CA 1
ATOM 660 C C . GLU A 1 84 ? -4.349 3.878 8.282 1.00 92.88 84 GLU A C 1
ATOM 662 O O . GLU A 1 84 ? -3.643 4.469 9.101 1.00 92.88 84 GLU A O 1
ATOM 667 N N . VAL A 1 85 ? -3.900 2.850 7.574 1.00 94.50 85 VAL A N 1
ATOM 668 C CA . VAL A 1 85 ? -2.482 2.502 7.493 1.00 94.50 85 VAL A CA 1
ATOM 669 C C . VAL A 1 85 ? -2.009 2.810 6.083 1.00 94.50 85 VAL A C 1
ATOM 671 O O . VAL A 1 85 ? -2.599 2.333 5.110 1.00 94.50 85 VAL A O 1
ATOM 674 N N . SER A 1 86 ? -0.955 3.614 5.972 1.00 94.69 86 SER A N 1
ATOM 675 C CA . SER A 1 86 ? -0.251 3.827 4.713 1.00 94.69 86 SER A CA 1
ATOM 676 C C . SER A 1 86 ? 0.835 2.770 4.546 1.00 94.69 86 SER A C 1
ATOM 678 O O . SER A 1 86 ? 1.543 2.441 5.497 1.00 94.69 86 SER A O 1
ATOM 680 N N . PHE A 1 87 ? 0.972 2.248 3.330 1.00 97.00 87 PHE A N 1
ATOM 681 C CA . PHE A 1 87 ? 2.034 1.326 2.948 1.00 97.00 87 PHE A CA 1
ATOM 682 C C . PHE A 1 87 ? 2.829 1.898 1.779 1.00 97.00 87 PHE A C 1
ATOM 684 O O . PHE A 1 87 ? 2.250 2.305 0.771 1.00 97.00 87 PHE A O 1
ATOM 691 N N . SER A 1 88 ? 4.152 1.868 1.898 1.00 97.12 88 SER A N 1
ATOM 692 C CA . SER A 1 88 ? 5.093 2.085 0.800 1.00 97.12 88 SER A CA 1
ATOM 693 C C . SER A 1 88 ? 5.777 0.761 0.494 1.00 97.12 88 SER A C 1
ATOM 695 O O . SER A 1 88 ? 6.524 0.234 1.316 1.00 97.12 88 SER A O 1
ATOM 697 N N . VAL A 1 89 ? 5.491 0.203 -0.677 1.00 97.00 89 VAL A N 1
ATOM 698 C CA . VAL A 1 89 ? 6.006 -1.093 -1.127 1.00 97.00 89 VAL A CA 1
ATOM 699 C C . VAL A 1 89 ? 7.061 -0.826 -2.183 1.00 97.00 89 VAL A C 1
ATOM 701 O O . VAL A 1 89 ? 6.734 -0.324 -3.257 1.00 97.00 89 VAL A O 1
ATOM 704 N N . ASN A 1 90 ? 8.322 -1.115 -1.873 1.00 95.50 90 ASN A N 1
ATOM 705 C CA . ASN A 1 90 ? 9.408 -0.966 -2.830 1.00 95.50 90 ASN A CA 1
ATOM 706 C C . ASN A 1 90 ? 9.496 -2.216 -3.710 1.00 95.50 90 ASN A C 1
ATOM 708 O O . ASN A 1 90 ? 9.712 -3.315 -3.202 1.00 95.50 90 ASN A O 1
ATOM 712 N N . ASP A 1 91 ? 9.311 -2.041 -5.018 1.00 92.31 91 ASP A N 1
ATOM 713 C CA . ASP A 1 91 ? 9.680 -3.033 -6.020 1.00 92.31 91 ASP A CA 1
ATOM 714 C C . ASP A 1 91 ? 11.029 -2.640 -6.633 1.00 92.31 91 ASP A C 1
ATOM 716 O O . ASP A 1 91 ? 11.143 -1.659 -7.374 1.00 92.31 91 ASP A O 1
ATOM 720 N N . LYS A 1 92 ? 12.060 -3.444 -6.360 1.00 89.25 92 LYS A N 1
ATOM 721 C CA . LYS A 1 92 ? 13.433 -3.209 -6.833 1.00 89.25 92 LYS A CA 1
ATOM 722 C C . LYS A 1 92 ? 13.566 -3.191 -8.360 1.00 89.25 92 LYS A C 1
ATOM 724 O O . LYS A 1 92 ? 14.599 -2.769 -8.879 1.00 89.25 92 LYS A O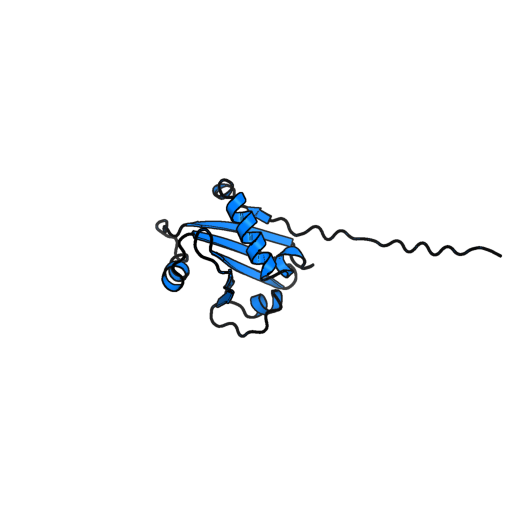 1
ATOM 729 N N . HIS A 1 93 ? 12.577 -3.714 -9.084 1.00 84.75 93 HIS A N 1
ATOM 730 C CA . HIS A 1 93 ? 12.593 -3.771 -10.544 1.00 84.75 93 HIS A CA 1
ATOM 731 C C . HIS A 1 93 ? 11.891 -2.595 -11.206 1.00 84.75 93 HIS A C 1
ATOM 733 O O . HIS A 1 93 ? 12.125 -2.352 -12.391 1.00 84.75 93 HIS A O 1
ATOM 739 N N . THR A 1 94 ? 11.035 -1.890 -10.471 1.00 86.50 94 THR A N 1
ATOM 740 C CA . THR A 1 94 ? 10.204 -0.837 -11.038 1.00 86.50 94 THR A CA 1
ATOM 741 C C . THR A 1 94 ? 10.270 0.411 -10.169 1.00 86.50 94 THR A C 1
ATOM 743 O O . THR A 1 94 ? 11.102 1.288 -10.409 1.00 86.50 94 THR A O 1
ATOM 746 N N . GLU A 1 95 ? 9.405 0.507 -9.169 1.00 93.06 95 GLU A N 1
ATOM 747 C CA . GLU A 1 95 ? 9.201 1.704 -8.378 1.00 93.06 95 GLU A CA 1
ATOM 748 C C . GLU A 1 95 ? 8.609 1.407 -6.995 1.00 93.06 95 GLU A C 1
ATOM 750 O O . GLU A 1 95 ? 8.316 0.272 -6.626 1.00 93.06 95 GLU A O 1
ATOM 755 N N . THR A 1 96 ? 8.426 2.465 -6.205 1.00 96.06 96 THR A N 1
ATOM 756 C CA . THR A 1 96 ? 7.647 2.382 -4.970 1.00 96.06 96 THR A CA 1
ATOM 757 C C . THR A 1 96 ? 6.166 2.603 -5.269 1.00 96.06 96 THR A C 1
ATOM 759 O O . THR A 1 96 ? 5.774 3.620 -5.862 1.00 96.06 96 THR A O 1
ATOM 762 N N . HIS A 1 97 ? 5.352 1.661 -4.801 1.00 96.88 97 HIS A N 1
ATOM 763 C CA . HIS A 1 97 ? 3.896 1.698 -4.853 1.00 96.88 97 HIS A CA 1
ATOM 764 C C . HIS A 1 97 ? 3.332 2.125 -3.498 1.00 96.88 97 HIS A C 1
ATOM 766 O O . HIS A 1 97 ? 3.780 1.647 -2.453 1.00 96.88 97 HIS A O 1
ATOM 772 N N . HIS A 1 98 ? 2.338 3.012 -3.521 1.00 96.88 98 HIS A N 1
ATOM 773 C CA . HIS A 1 98 ? 1.696 3.521 -2.315 1.00 96.88 98 HIS A CA 1
ATOM 774 C C . HIS A 1 98 ? 0.268 3.001 -2.196 1.00 96.88 98 HIS A C 1
ATOM 776 O O . HIS A 1 98 ? -0.501 3.006 -3.164 1.00 96.88 98 HIS A O 1
ATOM 782 N N . PHE A 1 99 ? -0.071 2.562 -0.988 1.00 97.06 99 PHE A N 1
ATOM 783 C CA . PHE A 1 99 ? -1.388 2.047 -0.650 1.00 97.06 99 PHE A CA 1
ATOM 784 C C . PHE A 1 99 ? -1.887 2.662 0.650 1.00 97.06 99 PHE A C 1
ATOM 786 O O . PHE A 1 99 ? -1.097 2.950 1.549 1.00 97.06 99 PHE A O 1
ATOM 793 N N . TYR A 1 100 ? -3.204 2.797 0.771 1.00 95.44 100 TYR A N 1
ATOM 794 C CA . TYR A 1 100 ? -3.854 3.235 2.004 1.00 95.44 100 TYR A CA 1
ATOM 795 C C . TYR A 1 100 ? -4.984 2.281 2.346 1.00 95.44 100 TYR A C 1
ATOM 797 O O . TYR A 1 100 ? -5.850 2.015 1.512 1.00 95.44 100 TYR A O 1
ATOM 805 N N . VAL A 1 101 ? -4.980 1.755 3.563 1.00 96.44 101 VAL A N 1
ATOM 806 C CA . VAL A 1 101 ? -5.976 0.788 4.020 1.00 96.44 101 VAL A CA 1
ATOM 807 C C . VAL A 1 101 ? -6.766 1.400 5.161 1.00 96.44 101 VAL A C 1
ATOM 809 O O . VAL A 1 101 ? -6.191 1.726 6.198 1.00 96.44 101 VAL A O 1
ATOM 812 N N . ALA A 1 102 ? -8.077 1.541 4.977 1.00 94.56 102 ALA A N 1
ATOM 813 C CA . ALA A 1 102 ? -8.972 2.001 6.032 1.00 94.56 102 ALA A CA 1
ATOM 814 C C . ALA A 1 102 ? -8.957 1.021 7.207 1.00 94.56 102 ALA A C 1
ATOM 816 O O . ALA A 1 102 ? -9.030 -0.193 6.994 1.00 94.56 102 ALA A O 1
ATOM 817 N N . THR A 1 103 ? -8.951 1.538 8.433 1.00 91.38 103 THR A N 1
ATOM 818 C CA . THR A 1 103 ? -9.075 0.708 9.637 1.00 91.38 103 THR A CA 1
ATOM 819 C C . THR A 1 103 ? -10.344 1.037 10.432 1.00 91.38 103 THR A C 1
ATOM 821 O O . THR A 1 103 ? -11.155 1.900 10.063 1.00 91.38 103 THR A O 1
ATOM 824 N N . GLY A 1 104 ? -10.584 0.266 11.495 1.00 84.62 104 GLY A N 1
ATOM 825 C CA . GLY A 1 104 ? -11.719 0.464 12.389 1.00 84.62 104 GLY A CA 1
ATOM 826 C C . GLY A 1 104 ? -13.044 0.047 11.750 1.00 84.62 104 GLY A C 1
ATOM 827 O O . GLY A 1 104 ? -13.206 -1.078 11.283 1.00 84.62 104 GLY A O 1
ATOM 828 N N . ASN A 1 105 ? -14.025 0.954 11.747 1.00 80.50 105 ASN A N 1
ATOM 829 C CA . ASN A 1 105 ? -15.389 0.666 11.275 1.00 80.50 105 ASN A CA 1
ATOM 830 C C . ASN A 1 105 ? -15.589 0.884 9.766 1.00 80.50 105 ASN A C 1
ATOM 832 O O . ASN A 1 105 ? -16.701 0.716 9.256 1.00 80.50 105 ASN A O 1
ATOM 836 N N . LYS A 1 106 ? -14.550 1.313 9.047 1.00 84.94 106 LYS A N 1
ATOM 837 C CA . LYS A 1 106 ? -14.576 1.491 7.593 1.00 84.94 106 LYS A CA 1
ATOM 838 C C . LYS A 1 106 ? -13.682 0.444 6.941 1.00 84.94 106 LYS A C 1
ATOM 840 O O . LYS A 1 106 ? -12.816 -0.135 7.582 1.00 84.94 106 LYS A O 1
ATOM 845 N N . LYS A 1 107 ? -13.945 0.175 5.665 1.00 87.56 107 LYS A N 1
ATOM 846 C CA . LYS A 1 107 ? -13.181 -0.770 4.853 1.00 87.56 107 LYS A CA 1
ATOM 847 C C . LYS A 1 107 ? -12.839 -0.127 3.523 1.00 87.56 107 LYS A C 1
ATOM 849 O O . LYS A 1 107 ? -13.622 0.672 3.000 1.00 87.56 107 LYS A O 1
ATOM 854 N N . GLY A 1 108 ? -11.684 -0.497 3.001 1.00 94.75 108 GLY A N 1
ATOM 855 C CA . GLY A 1 108 ? -11.255 -0.151 1.662 1.00 94.75 108 GLY A CA 1
ATOM 856 C C . GLY A 1 108 ? -9.742 -0.090 1.557 1.00 94.75 108 GLY A C 1
ATOM 857 O O . GLY A 1 108 ? -9.056 0.255 2.518 1.00 94.75 108 GLY A O 1
ATOM 858 N N . VAL A 1 109 ? -9.246 -0.418 0.372 1.00 96.81 109 VAL A N 1
ATOM 859 C CA . VAL A 1 109 ? -7.845 -0.297 -0.015 1.00 96.81 109 VAL A CA 1
ATOM 860 C C . VAL A 1 109 ? -7.774 0.682 -1.175 1.00 96.81 109 VAL A C 1
ATOM 862 O O . VAL A 1 109 ? -8.396 0.470 -2.217 1.00 96.81 109 VAL A O 1
ATOM 865 N N . ILE A 1 110 ? -7.031 1.764 -0.990 1.00 95.94 110 ILE A N 1
ATOM 866 C CA . ILE A 1 110 ? -6.674 2.692 -2.054 1.00 95.94 110 ILE A CA 1
ATOM 867 C C . ILE A 1 110 ? -5.327 2.273 -2.623 1.00 95.94 110 ILE A C 1
ATOM 869 O O . ILE A 1 110 ? -4.363 2.089 -1.882 1.00 95.94 110 ILE A O 1
ATOM 873 N N . ILE A 1 111 ? -5.280 2.169 -3.945 1.00 96.69 111 ILE A N 1
ATOM 874 C CA . ILE A 1 111 ? -4.064 2.056 -4.744 1.00 96.69 111 ILE A CA 1
ATOM 875 C C . ILE A 1 111 ? -3.818 3.426 -5.360 1.00 96.69 111 ILE A C 1
ATOM 877 O O . ILE A 1 111 ? -4.693 3.958 -6.049 1.00 96.69 111 ILE A O 1
ATOM 881 N N . ASP A 1 112 ? -2.656 4.007 -5.087 1.00 94.31 112 ASP A N 1
ATOM 882 C CA . ASP A 1 112 ? -2.442 5.428 -5.333 1.00 94.31 112 ASP A CA 1
ATOM 883 C C . ASP A 1 112 ? -1.696 5.734 -6.638 1.00 94.31 112 ASP A C 1
ATOM 885 O O . ASP A 1 112 ? -0.735 5.057 -7.020 1.00 94.31 112 ASP A O 1
ATOM 889 N N . GLY A 1 113 ? -2.146 6.802 -7.296 1.00 86.56 113 GLY A N 1
ATOM 890 C CA . GLY A 1 113 ? -1.377 7.668 -8.190 1.00 86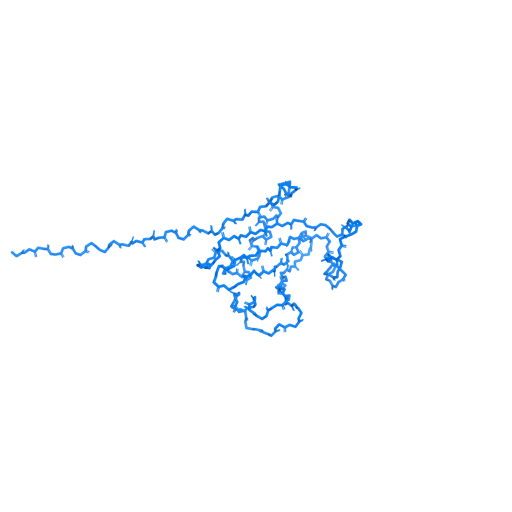.56 113 GLY A CA 1
ATOM 891 C C . GLY A 1 113 ? -0.977 7.128 -9.559 1.00 86.56 113 GLY A C 1
ATOM 892 O O . GLY A 1 113 ? -0.779 7.921 -10.478 1.00 86.56 113 GLY A O 1
ATOM 893 N N . LYS A 1 114 ? -0.805 5.811 -9.723 1.00 93.69 114 LYS A N 1
ATOM 894 C CA . LYS A 1 114 ? -0.039 5.256 -10.851 1.00 93.69 114 LYS A CA 1
ATOM 895 C C . LYS A 1 114 ? -0.694 4.030 -11.475 1.00 93.69 114 LYS A C 1
ATOM 897 O O . LYS A 1 114 ? -1.076 3.097 -10.773 1.00 93.69 114 LYS A O 1
ATOM 902 N N . GLN A 1 115 ? -0.742 3.992 -12.811 1.00 96.12 115 GLN A N 1
ATOM 903 C CA . GLN A 1 115 ? -1.198 2.811 -13.556 1.00 96.12 115 GLN A CA 1
ATOM 904 C C . GLN A 1 115 ? -0.328 1.586 -13.247 1.00 96.12 115 GLN A C 1
ATOM 906 O O . GLN A 1 115 ? -0.859 0.510 -13.001 1.00 96.12 115 GLN A O 1
ATOM 911 N N . ALA A 1 116 ? 0.988 1.775 -13.131 1.00 95.38 116 ALA A N 1
ATOM 912 C CA . ALA A 1 116 ? 1.914 0.713 -12.756 1.00 95.38 116 ALA A CA 1
ATOM 913 C C . ALA A 1 116 ? 1.587 0.074 -11.394 1.00 95.38 116 ALA A C 1
ATOM 915 O O . ALA A 1 116 ? 1.835 -1.110 -11.217 1.00 95.38 116 ALA A O 1
ATOM 916 N N . SER A 1 117 ? 0.973 0.801 -10.450 1.00 96.25 117 SER A N 1
ATOM 917 C CA . SER A 1 117 ? 0.504 0.216 -9.184 1.00 96.25 117 SER A CA 1
ATOM 918 C C . SER A 1 117 ? -0.708 -0.705 -9.374 1.00 96.25 117 SER A C 1
ATOM 920 O O . SER A 1 117 ? -0.822 -1.711 -8.677 1.00 96.25 117 SER A O 1
ATOM 922 N N . LEU A 1 118 ? -1.604 -0.407 -10.324 1.00 96.31 118 LEU A N 1
ATOM 923 C CA . LEU A 1 118 ? -2.683 -1.334 -10.695 1.00 96.31 118 LEU A CA 1
ATOM 924 C C . LEU A 1 118 ? -2.125 -2.573 -11.383 1.00 96.31 118 LEU A C 1
ATOM 926 O O . LEU A 1 118 ? -2.518 -3.690 -11.041 1.00 96.31 118 LEU A O 1
ATOM 930 N N . ASP A 1 119 ? -1.189 -2.368 -12.307 1.00 95.50 119 ASP A N 1
ATOM 931 C CA . ASP A 1 119 ? -0.551 -3.442 -13.061 1.00 95.50 119 ASP A CA 1
ATOM 932 C C . ASP A 1 119 ? 0.253 -4.359 -12.124 1.00 95.50 119 ASP A C 1
ATOM 934 O O . ASP A 1 119 ? 0.141 -5.581 -12.213 1.00 95.50 119 ASP A O 1
ATOM 938 N N . PHE A 1 120 ? 0.970 -3.778 -11.155 1.00 95.06 120 PHE A N 1
ATOM 939 C CA . PHE A 1 120 ? 1.668 -4.483 -10.077 1.00 95.06 120 PHE A CA 1
ATOM 940 C C . PHE A 1 120 ? 0.720 -5.382 -9.272 1.00 95.06 120 PHE A C 1
ATOM 942 O O . PHE A 1 120 ? 1.050 -6.529 -8.965 1.00 95.06 120 PHE A O 1
ATOM 949 N N . CYS A 1 121 ? -0.496 -4.909 -8.989 1.00 95.19 121 CYS A N 1
ATOM 950 C CA . CYS A 1 121 ? -1.531 -5.698 -8.322 1.00 95.19 121 CYS A CA 1
ATOM 951 C C . CYS A 1 121 ? -2.307 -6.642 -9.256 1.00 95.19 121 CYS A C 1
ATOM 953 O O . CYS A 1 121 ? -3.189 -7.364 -8.793 1.00 95.19 121 CYS A O 1
ATOM 955 N N . GLY A 1 122 ? -2.019 -6.649 -10.562 1.00 95.00 122 GLY A N 1
ATOM 956 C CA . GLY A 1 122 ? -2.745 -7.444 -11.555 1.00 95.00 122 GLY A CA 1
ATOM 957 C C . GLY A 1 122 ? -4.199 -7.003 -11.770 1.00 95.00 122 GLY A C 1
ATOM 958 O O . GLY A 1 122 ? -5.023 -7.788 -12.249 1.00 95.00 122 GLY A O 1
ATOM 959 N N . ILE A 1 123 ? -4.542 -5.764 -11.409 1.00 95.31 123 ILE A N 1
ATOM 960 C CA . ILE A 1 123 ? -5.907 -5.240 -11.489 1.00 95.31 123 ILE A CA 1
ATOM 961 C C . ILE A 1 123 ? -6.143 -4.634 -12.869 1.00 95.31 123 ILE A C 1
ATOM 963 O O . ILE A 1 123 ? -5.496 -3.673 -13.274 1.00 95.31 123 ILE A O 1
ATOM 967 N N . LYS A 1 124 ? -7.138 -5.165 -13.586 1.00 94.88 124 LYS A N 1
ATOM 968 C CA . LYS A 1 124 ? -7.564 -4.632 -14.885 1.00 94.88 124 LYS A CA 1
ATOM 969 C C . LYS A 1 124 ? -8.449 -3.404 -14.678 1.00 94.88 124 LYS A C 1
ATOM 971 O O . LYS A 1 124 ? -9.656 -3.532 -14.489 1.00 94.88 124 LYS A O 1
ATOM 976 N N . GLY A 1 125 ? -7.844 -2.225 -14.720 1.00 92.44 125 GLY A N 1
ATOM 977 C CA . GLY A 1 125 ? -8.527 -0.941 -14.607 1.00 92.44 125 GLY A CA 1
ATOM 978 C C . GLY A 1 125 ? -7.665 0.201 -15.134 1.00 92.44 125 GLY A C 1
ATOM 979 O O . GLY A 1 125 ? -6.491 0.003 -15.439 1.00 92.44 125 GLY A O 1
ATOM 980 N N . ASN A 1 126 ? -8.259 1.390 -15.221 1.00 94.56 126 ASN A N 1
ATOM 981 C CA . ASN A 1 126 ? -7.559 2.611 -15.612 1.00 94.56 126 ASN A CA 1
ATOM 982 C C . ASN A 1 126 ? -7.400 3.511 -14.387 1.00 94.56 126 ASN A C 1
ATOM 984 O O . ASN A 1 126 ? -8.392 3.858 -13.740 1.00 94.56 126 ASN A O 1
ATOM 988 N N . MET A 1 127 ? -6.165 3.898 -14.083 1.00 95.56 127 MET A N 1
ATOM 989 C CA . MET A 1 127 ? -5.871 4.812 -12.988 1.00 95.56 127 MET A CA 1
ATOM 990 C C . MET A 1 127 ? -6.335 6.237 -13.319 1.00 95.56 127 MET A C 1
ATOM 992 O O . MET A 1 127 ? -6.048 6.757 -14.395 1.00 95.56 127 MET A O 1
ATOM 996 N N . SER A 1 128 ? -7.009 6.889 -12.369 1.00 91.12 128 SER A N 1
ATOM 997 C CA . SER A 1 128 ? -7.412 8.298 -12.458 1.00 91.12 128 SER A CA 1
ATOM 998 C C . SER A 1 128 ? -7.250 8.974 -11.096 1.00 91.12 128 SER A C 1
ATOM 1000 O O . SER A 1 128 ? -8.223 9.192 -10.376 1.00 91.12 128 SER A O 1
ATOM 1002 N N . GLY A 1 129 ? -6.003 9.274 -10.732 1.00 91.06 129 GLY A N 1
ATOM 1003 C CA . GLY A 1 129 ? -5.633 9.779 -9.408 1.00 91.06 129 GLY A CA 1
ATOM 1004 C C . GLY A 1 129 ? -5.430 8.643 -8.413 1.00 91.06 129 GLY A C 1
ATOM 1005 O O . GLY A 1 129 ? -4.327 8.467 -7.920 1.00 91.06 129 GLY A O 1
ATOM 1006 N N . HIS A 1 130 ? -6.451 7.821 -8.188 1.00 93.62 130 HIS A N 1
ATOM 1007 C CA . HIS A 1 130 ? -6.379 6.646 -7.317 1.00 93.62 130 HIS A CA 1
ATOM 1008 C C . HIS A 1 130 ? -7.454 5.617 -7.679 1.00 93.62 130 HIS A C 1
ATOM 1010 O O . HIS A 1 130 ? -8.405 5.907 -8.408 1.00 93.62 130 HIS A O 1
ATOM 1016 N N . TYR A 1 131 ? -7.320 4.406 -7.142 1.00 94.81 131 TYR A N 1
ATOM 1017 C CA . TYR A 1 131 ? -8.286 3.326 -7.320 1.00 94.81 131 TYR A CA 1
ATOM 1018 C C . TYR A 1 131 ? -8.700 2.751 -5.966 1.00 94.81 131 TYR A C 1
ATOM 1020 O O . TYR A 1 131 ? -7.854 2.293 -5.202 1.00 94.81 131 TYR A O 1
ATOM 1028 N N . LEU A 1 132 ? -10.000 2.773 -5.664 1.00 94.50 132 LEU A N 1
ATOM 1029 C CA . LEU A 1 132 ? -10.550 2.245 -4.414 1.00 94.50 132 LEU A CA 1
ATOM 1030 C C . LEU A 1 132 ? -11.136 0.845 -4.626 1.00 94.50 132 LEU A C 1
ATOM 1032 O O . LEU A 1 132 ? -12.112 0.679 -5.359 1.00 94.50 132 LEU A O 1
ATOM 1036 N N . VAL A 1 133 ? -10.604 -0.131 -3.898 1.00 94.31 133 VAL A N 1
ATOM 1037 C CA . VAL A 1 133 ? -11.180 -1.471 -3.736 1.00 94.31 133 VAL A CA 1
ATOM 1038 C C . VAL A 1 133 ? -11.922 -1.510 -2.399 1.00 94.31 133 VAL A C 1
ATOM 1040 O O . VAL A 1 133 ? -11.344 -1.143 -1.379 1.00 94.31 133 VAL A O 1
ATOM 1043 N N . LYS A 1 134 ? -13.206 -1.884 -2.398 1.00 86.12 134 LYS A N 1
ATOM 1044 C CA . LYS A 1 134 ? -14.076 -1.893 -1.205 1.00 86.12 134 LYS A CA 1
ATOM 1045 C C . LYS A 1 134 ? -14.281 -3.291 -0.643 1.00 86.12 134 LYS A C 1
ATOM 1047 O O . LYS A 1 134 ? -14.394 -4.223 -1.467 1.00 86.12 134 LYS A O 1
#

Sequence (134 aa):
MKVLILSALLLSASLTAAPLTIAERDQGNRVIIEQAYAELVKVCPTVRDGWGVDKVEASYNHGEMEPGDYFTGWRFEQYGWKEEVSFSVNDKHTETHHFYVATGNKKGVIIDGKQASLDFCGIKGNMSGHYLVK

pLDDT: mean 84.21, std 16.54, range [38.81, 97.88]

Secondary structure (DSSP, 8-state):
---------------PPPPEEE-GGGGGGHHHHHHHHHHHHHH-THHHH-TTEEEEEEEEEES---TT--SSHHHHHHH--SEEEEEEEEETTS-EEEEEEE-TT---EEEES-HHHHHHTT--S--SSEEEE-